Protein AF-A0A964VKY8-F1 (afdb_monomer_lite)

Sequence (167 aa):
MKKIEIFMVIGLLLLGVHCLGQDVAGIGVILNKEKDGIVVKQVLAGAPAAISNKIKANDRIIAIGQGDKASVSIEGKNLSEIVQMIRGPKGTVVRVTILPDGKENAQPEVISLVRGEIKEIAAAPPTEENRVGATAPEIAGEDLDGKKFKLSDYRGKVVLIDFWGDW

Secondary structure (DSSP, 8-state):
-----------------------EEB--EEEEEETTEEEEEEEPTTSHHHHHT---TTPEEEEEEETTSPPEE-TT--HHHHHHHH-EETT-EEEEEEE-TT-TT-PPEEEEEE-B-------S---GGGSTTS-----EEE-TTS-EEEGGGGTTS----------

Structure (mmCIF, N/CA/C/O backbone):
data_AF-A0A964VKY8-F1
#
_entry.id   AF-A0A964VKY8-F1
#
loop_
_atom_site.group_PDB
_atom_site.id
_atom_site.type_symbol
_atom_site.label_atom_id
_atom_site.label_alt_id
_atom_site.label_comp_id
_atom_site.label_asym_id
_atom_site.label_entity_id
_atom_site.label_seq_id
_atom_site.pdbx_PDB_ins_code
_atom_site.Cartn_x
_atom_site.Cartn_y
_atom_site.Cartn_z
_atom_site.occupancy
_atom_site.B_iso_or_equiv
_atom_site.auth_seq_id
_atom_site.auth_comp_id
_atom_site.auth_asym_id
_atom_site.auth_atom_id
_atom_site.pdbx_PDB_model_num
ATOM 1 N N . MET A 1 1 ? 12.613 3.008 -72.541 1.00 47.69 1 MET A N 1
ATOM 2 C CA . MET A 1 1 ? 12.659 2.000 -71.459 1.00 47.69 1 MET A CA 1
ATOM 3 C C . MET A 1 1 ? 13.116 2.663 -70.165 1.00 47.69 1 MET A C 1
ATOM 5 O O . MET A 1 1 ? 14.311 2.861 -70.000 1.00 47.69 1 MET A O 1
ATOM 9 N N . LYS A 1 2 ? 12.193 3.047 -69.277 1.00 40.31 2 LYS A N 1
ATOM 10 C CA . LYS A 1 2 ? 12.474 3.303 -67.853 1.00 40.31 2 LYS A CA 1
ATOM 11 C C . LYS A 1 2 ? 11.264 2.801 -67.058 1.00 40.31 2 LYS A C 1
ATOM 13 O O . LYS A 1 2 ? 10.135 3.153 -67.382 1.00 40.31 2 LYS A O 1
ATOM 18 N N . LYS A 1 3 ? 11.541 1.861 -66.153 1.00 42.97 3 LYS A N 1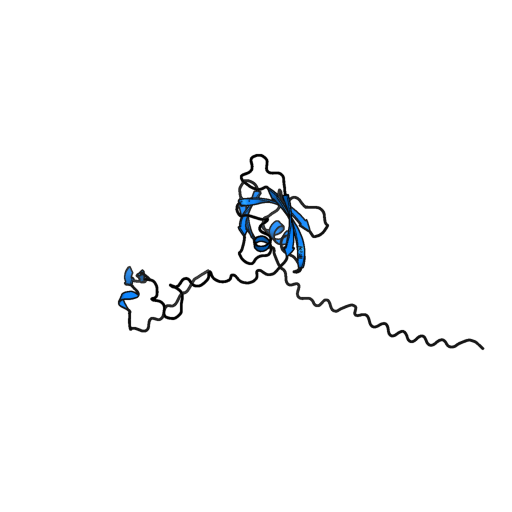
ATOM 19 C CA . LYS A 1 3 ? 10.613 1.017 -65.389 1.00 42.97 3 LYS A CA 1
ATOM 20 C C . LYS A 1 3 ? 9.600 1.834 -64.578 1.00 42.97 3 LYS A C 1
ATOM 22 O O . LYS A 1 3 ? 9.981 2.764 -63.879 1.00 42.97 3 LYS A O 1
ATOM 27 N N . ILE A 1 4 ? 8.343 1.402 -64.638 1.00 43.78 4 ILE A N 1
ATOM 28 C CA . ILE A 1 4 ? 7.282 1.693 -63.671 1.00 43.78 4 ILE A CA 1
ATOM 29 C C . ILE A 1 4 ? 7.418 0.628 -62.581 1.00 43.78 4 ILE A C 1
ATOM 31 O O . ILE A 1 4 ? 7.241 -0.552 -62.878 1.00 43.78 4 ILE A O 1
ATOM 35 N N . GLU A 1 5 ? 7.757 1.011 -61.351 1.00 38.94 5 GLU A N 1
ATOM 36 C CA . GLU A 1 5 ? 7.669 0.105 -60.201 1.00 38.94 5 GLU A CA 1
ATOM 37 C C . GLU A 1 5 ? 6.536 0.570 -59.284 1.00 38.94 5 GLU A C 1
ATOM 39 O O . GLU A 1 5 ? 6.634 1.552 -58.553 1.00 38.94 5 GLU A O 1
ATOM 44 N N . ILE A 1 6 ? 5.422 -0.150 -59.401 1.00 42.81 6 ILE A N 1
ATOM 45 C CA . ILE A 1 6 ? 4.291 -0.138 -58.481 1.00 42.81 6 ILE A CA 1
ATOM 46 C C . ILE A 1 6 ? 4.716 -0.981 -57.276 1.00 42.81 6 ILE A C 1
ATOM 48 O O . ILE A 1 6 ? 4.759 -2.205 -57.371 1.00 42.81 6 ILE A O 1
ATOM 52 N N . PHE A 1 7 ? 5.034 -0.343 -56.150 1.00 38.00 7 PHE A N 1
ATOM 53 C CA . PHE A 1 7 ? 5.181 -1.029 -54.865 1.00 38.00 7 PHE A CA 1
ATOM 54 C C . PHE A 1 7 ? 3.950 -0.764 -54.003 1.00 38.00 7 PHE A C 1
ATOM 56 O O . PHE A 1 7 ? 3.860 0.189 -53.234 1.00 38.00 7 PHE A O 1
ATOM 63 N N . MET A 1 8 ? 2.982 -1.658 -54.174 1.00 38.59 8 MET A N 1
ATOM 64 C CA . MET A 1 8 ? 1.928 -1.938 -53.215 1.00 38.59 8 MET A CA 1
ATOM 65 C C . MET A 1 8 ? 2.566 -2.641 -52.010 1.00 38.59 8 MET A C 1
ATOM 67 O O . MET A 1 8 ? 2.827 -3.839 -52.056 1.00 38.59 8 MET A O 1
ATOM 71 N N . VAL A 1 9 ? 2.823 -1.895 -50.933 1.00 42.00 9 VAL A N 1
ATOM 72 C CA . VAL A 1 9 ? 3.056 -2.467 -49.601 1.00 42.00 9 VAL A CA 1
ATOM 73 C C . VAL A 1 9 ? 1.928 -1.992 -48.703 1.00 42.00 9 VAL A C 1
ATOM 75 O O . VAL A 1 9 ? 1.930 -0.891 -48.158 1.00 42.00 9 VAL A O 1
ATOM 78 N N . ILE A 1 10 ? 0.932 -2.864 -48.600 1.00 43.72 10 ILE A N 1
ATOM 79 C CA . ILE A 1 10 ? -0.066 -2.886 -47.540 1.00 43.72 10 ILE A CA 1
ATOM 80 C C . ILE A 1 10 ? 0.705 -3.097 -46.232 1.00 43.72 10 ILE A C 1
ATOM 82 O O . ILE A 1 10 ? 1.071 -4.212 -45.878 1.00 43.72 10 ILE A O 1
ATOM 86 N N . GLY A 1 11 ? 1.011 -1.992 -45.556 1.00 40.16 11 GLY A N 1
ATOM 87 C CA . GLY A 1 11 ? 1.581 -1.951 -44.215 1.00 40.16 11 GLY A CA 1
ATOM 88 C C . GLY A 1 11 ? 0.527 -1.470 -43.230 1.00 40.16 11 GLY A C 1
ATOM 89 O O . GLY A 1 11 ? 0.592 -0.347 -42.742 1.00 40.16 11 GLY A O 1
ATOM 90 N N . LEU A 1 12 ? -0.472 -2.313 -42.974 1.00 46.78 12 LEU A N 1
ATOM 91 C CA . LEU A 1 12 ? -1.341 -2.187 -41.813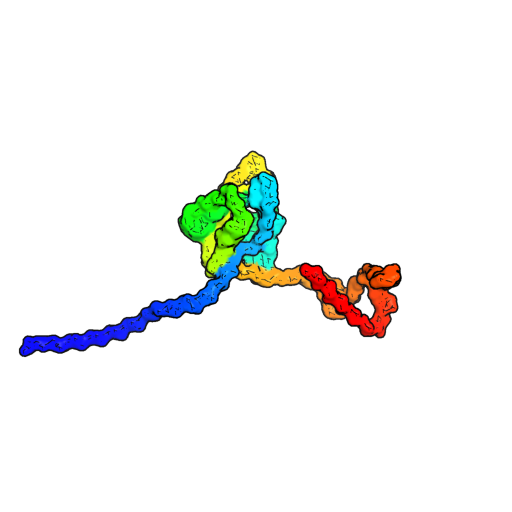 1.00 46.78 12 LEU A CA 1
ATOM 92 C C . LEU A 1 12 ? -0.477 -2.400 -40.562 1.00 46.78 12 LEU A C 1
ATOM 94 O O . LEU A 1 12 ? -0.131 -3.534 -40.245 1.00 46.78 12 LEU A O 1
ATOM 98 N N . LEU A 1 13 ? -0.156 -1.336 -39.828 1.00 40.53 13 LEU A N 1
ATOM 99 C CA . LEU A 1 13 ? 0.091 -1.471 -38.397 1.00 40.53 13 LEU A CA 1
ATOM 100 C C . LEU A 1 13 ? -0.419 -0.233 -37.660 1.00 40.53 13 LEU A C 1
ATOM 102 O O . LEU A 1 13 ? 0.139 0.857 -37.736 1.00 40.53 13 LEU A O 1
ATOM 106 N N . LEU A 1 14 ? -1.530 -0.452 -36.966 1.00 43.03 14 LEU A N 1
ATOM 107 C CA . LEU A 1 14 ? -2.114 0.397 -35.941 1.00 43.03 14 LEU A CA 1
ATOM 108 C C . LEU A 1 14 ? -1.050 1.044 -35.029 1.00 43.03 14 LEU A C 1
ATOM 110 O O . LEU A 1 14 ? -0.572 0.418 -34.089 1.00 43.03 14 LEU A O 1
ATOM 114 N N . LEU A 1 15 ? -0.779 2.336 -35.214 1.00 44.91 15 LEU A N 1
ATOM 115 C CA . LEU A 1 15 ? -0.643 3.244 -34.071 1.00 44.91 15 LEU A CA 1
ATOM 116 C C . LEU A 1 15 ? -2.070 3.715 -33.766 1.00 44.91 15 LEU A C 1
ATOM 118 O O . LEU A 1 15 ? -2.489 4.809 -34.111 1.00 44.91 15 LEU A O 1
ATOM 122 N N . GLY A 1 16 ? -2.950 2.818 -33.337 1.00 43.44 16 GLY A N 1
ATOM 123 C CA . GLY A 1 16 ? -2.826 2.287 -31.992 1.00 43.44 16 GLY A CA 1
ATOM 124 C C . GLY A 1 16 ? -3.465 3.320 -31.085 1.00 43.44 16 GLY A C 1
ATOM 125 O O . GLY A 1 16 ? -2.776 3.999 -30.329 1.00 43.44 16 GLY A O 1
ATOM 126 N N . VAL A 1 17 ? -4.786 3.447 -31.242 1.00 44.62 17 VAL A N 1
ATOM 127 C CA . VAL A 1 17 ? -5.703 4.003 -30.254 1.00 44.62 17 VAL A CA 1
ATOM 128 C C . VAL A 1 17 ? -5.213 3.559 -28.881 1.00 44.62 17 VAL A C 1
ATOM 130 O O . VAL A 1 17 ? -5.425 2.422 -28.483 1.00 44.62 17 VAL A O 1
ATOM 133 N N . HIS A 1 18 ? -4.540 4.444 -28.161 1.00 38.12 18 HIS A N 1
ATOM 134 C CA . HIS A 1 18 ? -4.418 4.314 -26.717 1.00 38.12 18 HIS A CA 1
ATOM 135 C C . HIS A 1 18 ? -5.393 5.302 -26.095 1.00 38.12 18 HIS A C 1
ATOM 137 O O . HIS A 1 18 ? -5.059 6.138 -25.268 1.00 38.12 18 HIS A O 1
ATOM 143 N N . CYS A 1 19 ? -6.649 5.162 -26.516 1.00 34.53 19 CYS A N 1
ATOM 144 C CA . CYS A 1 19 ? -7.776 5.401 -25.639 1.00 34.53 19 CYS A CA 1
ATOM 145 C C . CYS A 1 19 ? -7.816 4.208 -24.673 1.00 34.53 19 CYS A C 1
ATOM 147 O O . CYS A 1 19 ? -8.611 3.291 -24.838 1.00 34.53 19 CYS A O 1
ATOM 149 N N . LEU A 1 20 ? -6.882 4.160 -23.724 1.00 39.38 20 LEU A N 1
ATOM 150 C CA . LEU A 1 20 ? -6.980 3.249 -22.594 1.00 39.38 20 LEU A CA 1
ATOM 151 C C . LEU A 1 20 ? -7.348 4.123 -21.409 1.00 39.38 20 LEU A C 1
ATOM 153 O O . LEU A 1 20 ? -6.530 4.924 -20.958 1.00 39.38 20 LEU A O 1
ATOM 157 N N . GLY A 1 21 ? -8.586 3.986 -20.929 1.00 47.88 21 GLY A N 1
ATOM 158 C CA . GLY A 1 21 ? -8.889 4.348 -19.553 1.00 47.88 21 GLY A CA 1
ATOM 159 C C . GLY A 1 21 ? -7.816 3.686 -18.706 1.00 47.88 21 GLY A C 1
ATOM 160 O O . GLY A 1 21 ? -7.692 2.463 -18.705 1.00 47.88 21 GLY A O 1
ATOM 161 N N . GLN A 1 22 ? -6.919 4.484 -18.132 1.00 53.09 22 GLN A N 1
ATOM 162 C CA . GLN A 1 22 ? -5.871 3.918 -17.310 1.00 53.09 22 GLN A CA 1
ATOM 163 C C . GLN A 1 22 ? -6.570 3.440 -16.051 1.00 53.09 22 GLN A C 1
ATOM 165 O O . GLN A 1 22 ? -6.867 4.246 -15.174 1.00 53.09 22 GLN A O 1
ATOM 170 N N . ASP A 1 23 ? -6.866 2.144 -15.988 1.00 69.88 23 ASP A N 1
ATOM 171 C CA . ASP A 1 23 ? -7.253 1.484 -14.751 1.00 69.88 23 ASP A CA 1
ATOM 172 C C . ASP A 1 23 ? -6.086 1.685 -13.778 1.00 69.88 23 ASP A C 1
ATOM 174 O O . ASP A 1 23 ? -5.057 0.998 -13.828 1.00 69.88 23 ASP A O 1
ATOM 178 N N . VAL A 1 24 ? -6.182 2.739 -12.964 1.00 79.62 24 VAL A N 1
ATOM 179 C CA . VAL A 1 24 ? -5.182 3.061 -11.953 1.00 79.62 24 VAL A CA 1
ATOM 180 C C . VAL A 1 24 ? -5.361 2.047 -10.841 1.00 79.62 24 VAL A C 1
ATOM 182 O O . VAL A 1 24 ? -6.344 2.058 -10.105 1.00 79.62 24 VAL A O 1
ATOM 185 N N . ALA A 1 25 ? -4.378 1.172 -10.716 1.00 85.56 25 ALA A N 1
ATOM 186 C CA . ALA A 1 25 ? -4.340 0.126 -9.722 1.00 85.56 25 ALA A CA 1
ATOM 187 C C . ALA A 1 25 ? -3.276 0.419 -8.661 1.00 85.56 25 ALA A C 1
ATOM 189 O O . ALA A 1 25 ? -2.324 1.181 -8.856 1.00 85.56 25 ALA A O 1
ATOM 190 N N . GLY A 1 26 ? -3.447 -0.214 -7.506 1.00 86.25 26 GLY A N 1
ATOM 191 C CA . GLY A 1 26 ? -2.500 -0.157 -6.404 1.00 86.25 26 GLY A CA 1
ATOM 192 C C . GLY A 1 26 ? -1.943 -1.533 -6.062 1.00 86.25 26 GLY A C 1
ATOM 193 O O . GLY A 1 26 ? -2.074 -2.500 -6.808 1.00 86.25 26 GLY A O 1
ATOM 194 N N . ILE A 1 27 ? -1.317 -1.595 -4.890 1.00 88.12 27 ILE A N 1
ATOM 195 C CA . ILE A 1 27 ? -0.802 -2.830 -4.288 1.00 88.12 27 ILE A CA 1
ATOM 196 C C . ILE A 1 27 ? -1.793 -3.402 -3.245 1.00 88.12 27 ILE A C 1
ATOM 198 O O . ILE A 1 27 ? -1.696 -4.570 -2.879 1.00 88.12 27 ILE A O 1
ATOM 202 N N . GLY A 1 28 ? -2.758 -2.586 -2.793 1.00 87.62 28 GLY A N 1
ATOM 203 C CA . GLY A 1 28 ? -3.768 -2.931 -1.782 1.00 87.62 28 GLY A CA 1
ATOM 204 C C . GLY A 1 28 ? -3.201 -3.051 -0.367 1.00 87.62 28 GLY A C 1
ATOM 205 O O . GLY A 1 28 ? -3.365 -4.064 0.308 1.00 87.62 28 GLY A O 1
ATOM 206 N N . VAL A 1 29 ? -2.533 -1.990 0.082 1.00 90.50 29 VAL A N 1
ATOM 207 C CA . VAL A 1 29 ? -2.027 -1.837 1.450 1.00 90.50 29 VAL A CA 1
ATOM 208 C C . VAL A 1 29 ? -2.594 -0.565 2.063 1.00 90.50 29 VAL A C 1
ATOM 210 O O . VAL A 1 29 ? -2.788 0.435 1.369 1.00 90.50 29 VAL A O 1
ATOM 213 N N . ILE A 1 30 ? -2.844 -0.604 3.364 1.00 90.06 30 ILE A N 1
ATOM 214 C CA . ILE A 1 30 ? -3.199 0.560 4.165 1.00 90.06 30 ILE A CA 1
ATOM 215 C C . ILE A 1 30 ? -1.921 1.042 4.831 1.00 90.06 30 ILE A C 1
ATOM 217 O O . ILE A 1 30 ? -1.301 0.323 5.616 1.00 90.06 30 ILE A O 1
ATOM 221 N N . LEU A 1 31 ? -1.536 2.268 4.500 1.00 91.50 31 LEU A N 1
ATOM 222 C CA . LEU A 1 31 ? -0.364 2.921 5.058 1.00 91.50 31 LEU A CA 1
ATOM 223 C C . LEU A 1 31 ? -0.783 3.886 6.152 1.00 91.50 31 LEU A C 1
ATOM 225 O O . LEU A 1 31 ? -1.800 4.569 6.029 1.00 91.50 31 LEU A O 1
ATOM 229 N N . ASN A 1 32 ? 0.033 3.963 7.192 1.00 92.50 32 ASN A N 1
ATOM 230 C CA . ASN A 1 32 ? -0.097 4.942 8.250 1.00 92.50 32 ASN A CA 1
ATOM 231 C C . ASN A 1 32 ? 1.202 5.738 8.369 1.00 92.50 32 ASN A C 1
ATOM 233 O O . ASN A 1 32 ? 2.294 5.202 8.171 1.00 92.50 32 ASN A O 1
ATOM 237 N N . LYS A 1 33 ? 1.083 7.028 8.677 1.00 89.50 33 LYS A N 1
ATOM 238 C CA . LYS A 1 33 ? 2.243 7.869 8.968 1.00 89.50 33 LYS A CA 1
ATOM 239 C C . LYS A 1 33 ? 2.465 7.871 10.473 1.00 89.50 33 LYS A C 1
ATOM 241 O O . LYS A 1 33 ? 1.603 8.329 11.217 1.00 89.50 33 LYS A O 1
ATOM 246 N N . GLU A 1 34 ? 3.625 7.398 10.898 1.00 88.06 34 GLU A N 1
ATOM 247 C CA . GLU A 1 34 ? 4.040 7.391 12.298 1.00 88.06 34 GLU A CA 1
ATOM 248 C C . GLU A 1 34 ? 5.294 8.241 12.512 1.00 88.06 34 GLU A C 1
ATOM 250 O O . GLU A 1 34 ? 5.851 8.810 11.571 1.00 88.06 34 GLU A O 1
ATOM 255 N N . LYS A 1 35 ? 5.724 8.368 13.775 1.00 82.44 35 LYS A N 1
ATOM 256 C CA . LYS A 1 35 ? 6.881 9.195 14.164 1.00 82.44 35 LYS A CA 1
ATOM 257 C C . LYS A 1 35 ? 8.172 8.775 13.460 1.00 82.44 35 LYS A C 1
ATOM 259 O O . LYS A 1 35 ? 9.042 9.607 13.247 1.00 82.44 35 LYS A O 1
ATOM 264 N N . ASP A 1 36 ? 8.261 7.500 13.107 1.00 77.12 36 ASP A N 1
ATOM 265 C CA . ASP A 1 36 ? 9.477 6.845 12.636 1.00 77.12 36 ASP A CA 1
ATOM 266 C C . ASP A 1 36 ? 9.398 6.464 11.135 1.00 77.12 36 ASP A C 1
ATOM 268 O O . ASP A 1 36 ? 10.224 5.725 10.608 1.00 77.12 36 ASP A O 1
ATOM 272 N N . GLY A 1 37 ? 8.385 6.975 10.416 1.00 85.69 37 GLY A N 1
ATOM 273 C CA . GLY A 1 37 ? 8.234 6.810 8.966 1.00 85.69 37 GLY A CA 1
ATOM 274 C C . GLY A 1 37 ? 6.837 6.366 8.527 1.00 85.69 37 GLY A C 1
ATOM 275 O O . GLY A 1 37 ? 5.840 6.585 9.216 1.00 85.69 37 GLY A O 1
ATOM 276 N N . ILE A 1 38 ? 6.758 5.759 7.340 1.00 90.50 38 ILE A N 1
ATOM 277 C CA . ILE A 1 38 ? 5.515 5.186 6.810 1.00 90.50 38 ILE A CA 1
ATOM 278 C C . ILE A 1 38 ? 5.482 3.696 7.116 1.00 90.50 38 ILE A C 1
ATOM 280 O O . ILE A 1 38 ? 6.329 2.942 6.637 1.00 90.50 38 ILE A O 1
ATOM 284 N N . VAL A 1 39 ? 4.479 3.278 7.878 1.00 91.25 39 VAL A N 1
ATOM 285 C CA . VAL A 1 39 ? 4.281 1.883 8.278 1.00 91.25 39 VAL A CA 1
ATOM 286 C C . VAL A 1 39 ? 3.060 1.295 7.586 1.00 91.25 39 VAL A C 1
ATOM 288 O O . VAL A 1 39 ? 2.073 1.985 7.309 1.00 91.25 39 VAL A O 1
ATOM 291 N N . VAL A 1 40 ? 3.116 0.003 7.289 1.00 91.12 40 VAL A N 1
ATOM 292 C CA . VAL A 1 40 ? 1.981 -0.746 6.758 1.00 91.12 40 VAL A CA 1
ATOM 293 C C . VAL A 1 40 ? 1.074 -1.116 7.924 1.00 91.12 40 VAL A C 1
ATOM 295 O O . VAL A 1 40 ? 1.383 -2.014 8.697 1.00 91.12 40 VAL A O 1
ATOM 298 N N . LYS A 1 41 ? -0.077 -0.457 8.051 1.00 89.94 41 LYS A N 1
ATOM 299 C CA . LYS A 1 41 ? -1.058 -0.792 9.093 1.00 89.94 41 LYS A CA 1
ATOM 300 C C . LYS A 1 41 ? -1.706 -2.145 8.821 1.00 89.94 41 LYS A C 1
ATOM 302 O O . LYS A 1 41 ? -1.902 -2.942 9.730 1.00 89.94 41 LYS A O 1
ATOM 307 N N . GLN A 1 42 ? -2.065 -2.389 7.563 1.00 86.88 42 GLN A N 1
ATOM 308 C CA . GLN A 1 42 ? -2.767 -3.601 7.159 1.00 86.88 42 GLN A CA 1
ATOM 309 C C . GLN A 1 42 ? -2.574 -3.868 5.667 1.00 86.88 42 GLN A C 1
ATOM 311 O O . GLN A 1 42 ? -2.539 -2.944 4.854 1.00 86.88 42 GLN A O 1
ATOM 316 N N . VAL A 1 43 ? -2.509 -5.144 5.299 1.00 88.12 43 VAL A N 1
ATOM 317 C CA . VAL A 1 43 ? -2.559 -5.590 3.905 1.00 88.12 43 VAL A CA 1
ATOM 318 C C . VAL A 1 43 ? -3.976 -6.078 3.612 1.00 88.12 43 VAL A C 1
ATOM 320 O O . VAL A 1 43 ? -4.539 -6.846 4.391 1.00 88.12 43 VAL A O 1
ATOM 323 N N . LEU A 1 44 ? -4.581 -5.608 2.520 1.00 85.69 44 LEU A N 1
ATOM 324 C CA . LEU A 1 44 ? -5.937 -6.014 2.154 1.00 85.69 44 LEU A CA 1
ATOM 325 C C . LEU A 1 44 ? -5.931 -7.447 1.612 1.00 85.69 44 LEU A C 1
ATOM 327 O O . LEU A 1 44 ? -5.134 -7.788 0.737 1.00 85.69 44 LEU A O 1
ATOM 331 N N . ALA A 1 45 ? -6.840 -8.283 2.113 1.00 80.62 45 ALA A N 1
ATOM 332 C CA . ALA A 1 45 ? -7.045 -9.624 1.577 1.00 80.62 45 ALA A CA 1
ATOM 333 C C . ALA A 1 45 ? -7.475 -9.545 0.100 1.00 80.62 45 ALA A C 1
ATOM 335 O O . ALA A 1 45 ? -8.217 -8.645 -0.284 1.00 80.62 45 ALA A O 1
ATOM 336 N N . GLY A 1 46 ? -6.968 -10.455 -0.736 1.00 79.88 46 GLY A N 1
ATOM 337 C CA . GLY A 1 46 ? -7.218 -10.438 -2.186 1.00 79.88 46 GLY A CA 1
ATOM 338 C C . GLY A 1 46 ? -6.384 -9.418 -2.976 1.00 79.88 46 GLY A C 1
ATOM 339 O O . GLY A 1 46 ? -6.427 -9.408 -4.207 1.00 79.88 46 GLY A O 1
ATOM 340 N N . ALA A 1 47 ? -5.579 -8.591 -2.303 1.00 86.00 47 ALA A N 1
ATOM 341 C CA . ALA A 1 47 ? -4.675 -7.663 -2.965 1.00 86.00 47 ALA A CA 1
ATOM 342 C C . ALA A 1 47 ? -3.372 -8.331 -3.449 1.00 86.00 47 ALA A C 1
ATOM 344 O O . ALA A 1 47 ? -2.919 -9.312 -2.849 1.00 86.00 47 ALA A O 1
ATOM 345 N N . PRO A 1 48 ? -2.689 -7.759 -4.461 1.00 85.44 48 PRO A N 1
ATOM 346 C CA . PRO A 1 48 ? -1.391 -8.256 -4.922 1.00 85.44 48 PRO A CA 1
ATOM 347 C C . PRO A 1 48 ? -0.331 -8.378 -3.816 1.00 85.44 48 PRO A C 1
ATOM 349 O O . PRO A 1 48 ? 0.442 -9.337 -3.820 1.00 85.44 48 PRO A O 1
ATOM 352 N N . ALA A 1 49 ? -0.310 -7.463 -2.834 1.00 87.75 49 ALA A N 1
ATOM 353 C CA . ALA A 1 49 ? 0.586 -7.597 -1.681 1.00 87.75 49 ALA A CA 1
ATOM 354 C C . ALA A 1 49 ? 0.259 -8.818 -0.813 1.00 87.75 49 ALA A C 1
ATOM 356 O O . ALA A 1 49 ? 1.184 -9.533 -0.427 1.00 87.75 49 ALA A O 1
ATOM 357 N N . ALA A 1 50 ? -1.022 -9.089 -0.547 1.00 85.94 50 ALA A N 1
ATOM 358 C CA . ALA A 1 50 ? -1.432 -10.244 0.252 1.00 85.94 50 ALA A CA 1
ATOM 359 C C . ALA A 1 50 ? -1.086 -11.559 -0.450 1.00 85.94 50 ALA A C 1
ATOM 361 O O . ALA A 1 50 ? -0.535 -12.459 0.172 1.00 85.94 50 ALA A O 1
ATOM 362 N N . ILE A 1 51 ? -1.333 -11.648 -1.762 1.00 84.00 51 ILE A N 1
ATOM 363 C CA . ILE A 1 51 ? -1.015 -12.843 -2.560 1.00 84.00 51 ILE A CA 1
ATOM 364 C C . ILE A 1 51 ? 0.488 -13.136 -2.527 1.00 84.00 51 ILE A C 1
ATOM 366 O O . ILE A 1 51 ? 0.896 -14.294 -2.467 1.00 84.00 51 ILE A O 1
ATOM 370 N N . SER A 1 52 ? 1.322 -12.092 -2.527 1.00 80.44 52 SER A N 1
ATOM 371 C CA . SER A 1 52 ? 2.772 -12.266 -2.449 1.00 80.44 52 SER A CA 1
ATOM 372 C C . SER A 1 52 ? 3.241 -12.837 -1.103 1.00 80.44 52 SER A C 1
ATOM 374 O O . SER A 1 52 ? 4.297 -13.460 -1.061 1.00 80.44 52 SER A O 1
ATOM 376 N N . ASN A 1 53 ? 2.488 -12.622 -0.012 1.00 84.06 53 ASN A N 1
ATOM 377 C CA . ASN A 1 53 ? 2.874 -12.910 1.380 1.00 84.06 53 ASN A CA 1
ATOM 378 C C . ASN A 1 53 ? 4.228 -12.314 1.824 1.00 84.06 53 ASN A C 1
ATOM 380 O O . ASN A 1 53 ? 4.761 -12.699 2.866 1.00 84.06 53 ASN A O 1
ATOM 384 N N . LYS A 1 54 ? 4.791 -11.373 1.054 1.00 85.44 54 LYS A N 1
ATOM 385 C CA . LYS A 1 54 ? 6.095 -10.759 1.339 1.00 85.44 54 LYS A CA 1
ATOM 386 C C . LYS A 1 54 ? 5.994 -9.518 2.219 1.00 85.44 54 LYS A C 1
ATOM 388 O O . LYS A 1 54 ? 6.918 -9.245 2.969 1.00 85.44 54 LYS A O 1
ATOM 393 N N . ILE A 1 55 ? 4.885 -8.783 2.124 1.00 88.06 55 ILE A N 1
ATOM 394 C CA . ILE A 1 55 ? 4.612 -7.611 2.963 1.00 88.06 55 ILE A CA 1
ATOM 395 C C . ILE A 1 55 ? 3.677 -8.027 4.092 1.00 88.06 55 ILE A C 1
ATOM 397 O O . ILE A 1 55 ? 2.643 -8.654 3.846 1.00 88.06 55 ILE A O 1
ATOM 401 N N . LYS A 1 56 ? 4.021 -7.641 5.315 1.00 88.00 56 LYS A N 1
ATOM 402 C CA . LYS A 1 56 ? 3.232 -7.861 6.522 1.00 88.00 56 LYS A CA 1
ATOM 403 C C . LYS A 1 56 ? 2.800 -6.537 7.144 1.00 88.00 56 LYS A C 1
ATOM 405 O O . LYS A 1 56 ? 3.300 -5.461 6.819 1.00 88.00 56 LYS A O 1
ATOM 410 N N . ALA A 1 57 ? 1.813 -6.624 8.030 1.00 89.19 57 ALA A N 1
ATOM 411 C CA . ALA A 1 57 ? 1.474 -5.502 8.892 1.00 89.19 57 ALA A CA 1
ATOM 412 C C . ALA A 1 57 ? 2.666 -5.176 9.808 1.00 89.19 57 ALA A C 1
ATOM 414 O O . ALA A 1 57 ? 3.380 -6.082 10.235 1.00 89.19 57 ALA A O 1
ATOM 415 N N . ASN A 1 58 ? 2.830 -3.891 10.111 1.00 89.12 58 ASN A N 1
ATOM 416 C CA . ASN A 1 58 ? 3.938 -3.268 10.840 1.00 89.12 58 ASN A CA 1
ATOM 417 C C . ASN A 1 58 ? 5.264 -3.153 10.076 1.00 89.12 58 ASN A C 1
ATOM 419 O O . ASN A 1 58 ? 6.194 -2.538 10.587 1.00 89.12 58 ASN A O 1
ATOM 423 N N . ASP A 1 59 ? 5.355 -3.632 8.832 1.00 89.88 59 ASP A N 1
ATOM 424 C CA . ASP A 1 59 ? 6.538 -3.366 8.012 1.00 89.88 59 ASP A CA 1
ATOM 425 C C . ASP A 1 59 ? 6.663 -1.869 7.714 1.00 89.88 59 ASP A C 1
ATOM 427 O O . ASP A 1 59 ? 5.680 -1.188 7.391 1.00 89.88 59 ASP A O 1
ATOM 431 N N . ARG A 1 60 ? 7.890 -1.348 7.768 1.00 89.88 60 ARG A N 1
ATOM 432 C CA . ARG A 1 60 ? 8.174 0.043 7.416 1.00 89.88 60 ARG A CA 1
ATOM 433 C C . ARG A 1 60 ? 8.640 0.149 5.979 1.00 89.88 60 ARG A C 1
ATOM 435 O O . ARG A 1 60 ? 9.515 -0.589 5.550 1.00 89.88 60 ARG A O 1
ATOM 442 N N . ILE A 1 61 ? 8.108 1.107 5.233 1.00 91.31 61 ILE A N 1
ATOM 443 C CA . ILE A 1 61 ? 8.567 1.384 3.871 1.00 91.31 61 ILE A CA 1
ATOM 444 C C . ILE A 1 61 ? 9.659 2.452 3.934 1.00 91.31 61 ILE A C 1
ATOM 446 O O . ILE A 1 61 ? 9.474 3.471 4.594 1.00 91.31 61 ILE A O 1
ATOM 450 N N . ILE A 1 62 ? 10.776 2.239 3.235 1.00 91.88 62 ILE A N 1
ATOM 451 C CA . ILE A 1 62 ? 11.887 3.210 3.169 1.00 91.88 62 ILE A CA 1
ATOM 452 C C . ILE A 1 62 ? 12.111 3.763 1.758 1.00 91.88 62 ILE A C 1
ATOM 454 O O . ILE A 1 62 ? 12.533 4.906 1.589 1.00 91.88 62 ILE A O 1
ATOM 458 N N . ALA A 1 63 ? 11.804 2.978 0.722 1.00 91.94 63 ALA A N 1
ATOM 459 C CA . ALA A 1 63 ? 11.998 3.397 -0.661 1.00 91.94 63 ALA A CA 1
ATOM 460 C C . ALA A 1 63 ? 11.002 2.730 -1.614 1.00 91.94 63 ALA A C 1
ATOM 462 O O . ALA A 1 63 ? 10.517 1.625 -1.364 1.00 91.94 63 ALA A O 1
ATOM 463 N N . ILE A 1 64 ? 10.711 3.406 -2.727 1.00 93.31 64 ILE A N 1
ATOM 464 C CA . ILE A 1 64 ? 9.800 2.928 -3.772 1.00 93.31 64 ILE A CA 1
ATOM 465 C C . ILE A 1 64 ? 10.459 3.098 -5.144 1.00 93.31 64 ILE A C 1
ATOM 467 O O . ILE A 1 64 ? 10.825 4.202 -5.543 1.00 93.31 64 ILE A O 1
ATOM 471 N N . GLY A 1 65 ? 10.581 2.003 -5.887 1.00 92.00 65 GLY A N 1
ATOM 472 C CA . GLY A 1 65 ? 11.050 1.941 -7.269 1.00 92.00 65 GLY A CA 1
ATOM 473 C C . GLY A 1 65 ? 9.913 1.662 -8.255 1.00 92.00 65 GLY A C 1
ATOM 474 O O . GLY A 1 65 ? 8.977 0.917 -7.969 1.00 92.00 65 GLY A O 1
ATOM 475 N N . GLN A 1 66 ? 10.000 2.255 -9.444 1.00 89.38 66 GLN A N 1
ATOM 476 C CA . GLN A 1 66 ? 9.010 2.117 -10.520 1.00 89.38 66 GLN A CA 1
ATOM 477 C C . GLN A 1 66 ? 9.558 1.226 -11.631 1.00 89.38 66 GLN A C 1
ATOM 479 O O . GLN A 1 66 ? 10.462 1.659 -12.346 1.00 89.38 66 GLN A O 1
ATOM 484 N N . GLY A 1 67 ? 9.025 0.013 -11.799 1.00 84.50 67 GLY A N 1
ATOM 485 C CA . GLY A 1 67 ? 9.581 -0.964 -12.740 1.00 84.50 67 GLY A CA 1
ATOM 486 C C . GLY A 1 67 ? 11.084 -1.126 -12.510 1.00 84.50 67 GLY A C 1
ATOM 487 O O . GLY A 1 67 ? 11.511 -1.346 -11.375 1.00 84.50 67 GLY A O 1
ATOM 488 N N . ASP A 1 68 ? 11.876 -0.896 -13.555 1.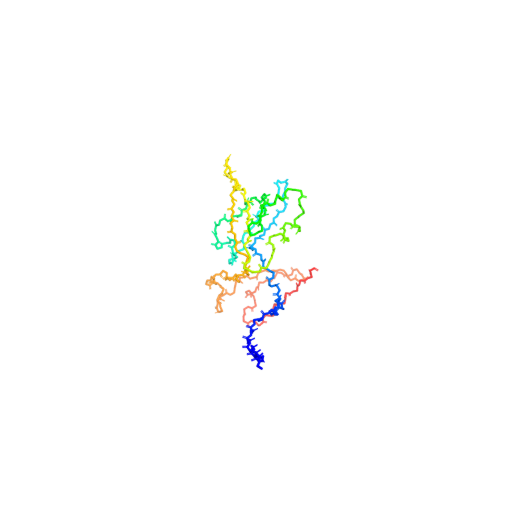00 81.31 68 ASP A N 1
ATOM 489 C CA . ASP A 1 68 ? 13.339 -1.012 -13.520 1.00 81.31 68 ASP A CA 1
ATOM 490 C C . ASP A 1 68 ? 14.067 0.261 -13.056 1.00 81.31 68 ASP A C 1
ATOM 492 O O . ASP A 1 68 ? 15.287 0.256 -12.886 1.00 81.31 68 ASP A O 1
ATOM 496 N N . LYS A 1 69 ? 13.343 1.352 -12.770 1.00 85.06 69 LYS A N 1
ATOM 497 C CA . LYS A 1 69 ? 13.942 2.605 -12.283 1.00 85.06 69 LYS A CA 1
ATOM 498 C C . LYS A 1 69 ? 14.483 2.461 -10.862 1.00 85.06 69 LYS A C 1
ATOM 500 O O . LYS A 1 69 ? 13.935 1.697 -10.066 1.00 85.06 69 LYS A O 1
ATOM 505 N N . ALA A 1 70 ? 15.517 3.241 -10.545 1.00 84.81 70 ALA A N 1
ATOM 506 C CA . ALA A 1 70 ? 16.118 3.293 -9.215 1.00 84.81 70 ALA A CA 1
ATOM 507 C C . ALA A 1 70 ? 15.068 3.546 -8.117 1.00 84.81 70 ALA A C 1
ATOM 509 O O . ALA A 1 70 ? 14.119 4.312 -8.313 1.00 84.81 70 ALA A O 1
ATOM 510 N N . SER A 1 71 ? 15.246 2.892 -6.968 1.00 88.19 71 SER A N 1
ATOM 511 C CA . SER A 1 71 ? 14.395 3.093 -5.797 1.00 88.19 71 SER A CA 1
ATOM 512 C C . SER A 1 71 ? 14.575 4.510 -5.262 1.00 88.19 71 SER A C 1
ATOM 514 O O . SER A 1 71 ? 15.691 4.947 -4.994 1.00 88.19 71 SER A O 1
ATOM 516 N N . VAL A 1 72 ? 13.470 5.229 -5.109 1.00 91.06 72 VAL A N 1
ATOM 517 C CA . VAL A 1 72 ? 13.446 6.588 -4.570 1.00 91.06 72 VAL A CA 1
ATOM 518 C C . VAL A 1 72 ? 13.159 6.506 -3.076 1.00 91.06 72 VAL A C 1
ATOM 520 O O . VAL A 1 72 ? 12.169 5.884 -2.686 1.00 91.06 72 VAL A O 1
ATOM 523 N N . SER A 1 73 ? 14.001 7.133 -2.251 1.00 90.81 73 SER A N 1
ATOM 524 C CA . SER A 1 73 ? 13.756 7.229 -0.806 1.00 90.81 73 SER A CA 1
ATOM 525 C C . SER A 1 73 ? 12.478 8.024 -0.523 1.00 90.81 73 SER A C 1
ATOM 527 O O . SER A 1 73 ? 12.201 9.033 -1.184 1.00 90.81 73 SER A O 1
ATOM 529 N N . ILE A 1 74 ? 11.689 7.554 0.444 1.00 89.00 74 ILE A N 1
ATOM 530 C CA . ILE A 1 74 ? 10.449 8.220 0.864 1.00 89.00 74 ILE A CA 1
ATOM 531 C C . ILE A 1 74 ? 10.646 9.172 2.047 1.00 89.00 74 ILE A C 1
ATOM 533 O O . ILE A 1 74 ? 9.700 9.858 2.439 1.00 89.00 74 ILE A O 1
ATOM 537 N N . GLU A 1 75 ? 11.850 9.223 2.619 1.00 85.88 75 GLU A N 1
ATOM 538 C CA . GLU A 1 75 ? 12.168 10.131 3.720 1.00 85.88 75 GLU A CA 1
ATOM 539 C C . GLU A 1 75 ? 11.930 11.588 3.298 1.00 85.88 75 GLU A C 1
ATOM 541 O O . GLU A 1 75 ? 12.375 12.039 2.242 1.00 85.88 75 GLU A O 1
ATOM 546 N N . GLY A 1 76 ? 11.156 12.318 4.105 1.00 85.38 76 GLY A N 1
ATOM 547 C CA . GLY A 1 76 ? 10.774 13.705 3.824 1.00 85.38 76 GLY A CA 1
ATOM 548 C C . GLY A 1 76 ? 9.630 13.892 2.817 1.00 85.38 76 GLY A C 1
ATOM 549 O O . GLY A 1 76 ? 9.210 15.028 2.606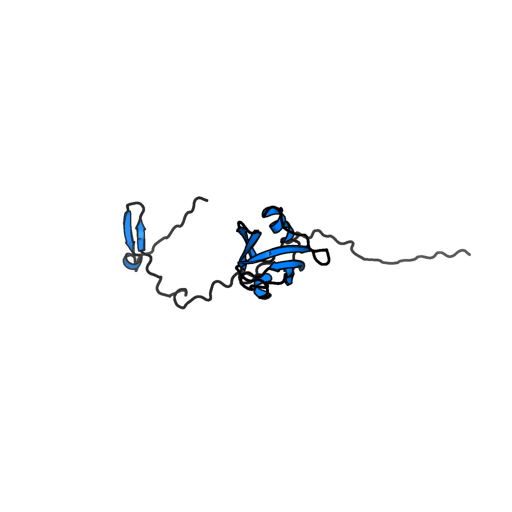 1.00 85.38 76 GLY A O 1
ATOM 550 N N . LYS A 1 77 ? 9.080 12.824 2.221 1.00 88.31 77 LYS A N 1
ATOM 551 C CA . LYS A 1 77 ? 7.916 12.922 1.320 1.00 88.31 77 LYS A CA 1
ATOM 552 C C . LYS A 1 77 ? 6.593 12.933 2.081 1.00 88.31 77 LYS A C 1
ATOM 554 O O . LYS A 1 77 ? 6.464 12.372 3.172 1.00 88.31 77 LYS A O 1
ATOM 559 N N . ASN A 1 78 ? 5.568 13.535 1.481 1.00 90.06 78 ASN A N 1
ATOM 560 C CA . ASN A 1 78 ? 4.213 13.454 2.020 1.00 90.06 78 ASN A CA 1
ATOM 561 C C . ASN A 1 78 ? 3.580 12.083 1.766 1.00 90.06 78 ASN A C 1
ATOM 563 O O . ASN A 1 78 ? 3.834 11.442 0.747 1.00 90.06 78 ASN A O 1
ATOM 567 N N . LEU A 1 79 ? 2.662 11.675 2.650 1.00 88.19 79 LEU A N 1
ATOM 568 C CA . LEU A 1 79 ? 1.887 10.439 2.483 1.00 88.19 79 LEU A CA 1
ATOM 569 C C . LEU A 1 79 ? 1.162 10.406 1.127 1.00 88.19 79 LEU A C 1
ATOM 571 O O . LEU A 1 79 ? 1.143 9.371 0.470 1.00 88.19 79 LEU A O 1
ATOM 575 N N . SER A 1 80 ? 0.621 11.545 0.682 1.00 89.81 80 SER A N 1
ATOM 576 C CA . SER A 1 80 ? -0.055 11.659 -0.618 1.00 89.81 80 SER A CA 1
ATOM 577 C C . SER A 1 80 ? 0.881 11.341 -1.790 1.00 89.81 80 SER A C 1
ATOM 579 O O . SER A 1 80 ? 0.535 10.531 -2.647 1.00 89.81 80 SER A O 1
ATOM 581 N N . GLU A 1 81 ? 2.099 11.891 -1.794 1.00 89.56 81 GLU A N 1
ATOM 582 C CA . GLU A 1 81 ? 3.103 11.620 -2.835 1.00 89.56 81 GLU A CA 1
ATOM 583 C C . GLU A 1 81 ? 3.498 10.140 -2.855 1.00 89.56 81 GLU A C 1
ATOM 585 O O . GLU A 1 81 ? 3.580 9.519 -3.911 1.00 89.56 81 GLU A O 1
ATOM 590 N N . ILE A 1 82 ? 3.683 9.545 -1.678 1.00 90.00 82 ILE A N 1
ATOM 591 C CA . ILE A 1 82 ? 4.043 8.131 -1.518 1.00 90.00 82 ILE A CA 1
ATOM 592 C C . ILE A 1 82 ? 2.933 7.232 -2.071 1.00 90.00 82 ILE A C 1
ATOM 594 O O . ILE A 1 82 ? 3.197 6.302 -2.834 1.00 90.00 82 ILE A O 1
ATOM 598 N N . VAL A 1 83 ? 1.676 7.544 -1.751 1.00 89.75 83 VAL A N 1
ATOM 599 C CA . VAL A 1 83 ? 0.508 6.836 -2.288 1.00 89.75 83 VAL A CA 1
ATOM 600 C C . VAL A 1 83 ? 0.427 6.989 -3.808 1.00 89.75 83 VAL A C 1
ATOM 602 O O . VAL A 1 83 ? 0.141 6.007 -4.492 1.00 89.75 83 VAL A O 1
ATOM 605 N N . GLN A 1 84 ? 0.719 8.172 -4.354 1.00 88.88 84 GLN A N 1
ATOM 606 C CA . GLN A 1 84 ? 0.772 8.389 -5.804 1.00 88.88 84 GLN A CA 1
ATOM 607 C C . GLN A 1 84 ? 1.877 7.569 -6.475 1.00 88.88 84 GLN A C 1
ATOM 609 O O . GLN A 1 84 ? 1.649 7.036 -7.552 1.00 88.88 84 GLN A O 1
ATOM 614 N N . MET A 1 85 ? 3.038 7.403 -5.834 1.00 88.50 85 MET A N 1
ATOM 615 C CA . MET A 1 85 ? 4.096 6.523 -6.338 1.00 88.50 85 MET A CA 1
ATOM 616 C C . MET A 1 85 ? 3.675 5.047 -6.289 1.00 88.50 85 MET A C 1
ATOM 618 O O . MET A 1 85 ? 3.984 4.272 -7.191 1.00 88.50 85 MET A O 1
ATOM 622 N N . ILE A 1 86 ? 2.954 4.615 -5.258 1.00 90.00 86 ILE A N 1
ATOM 623 C CA . ILE A 1 86 ? 2.479 3.226 -5.158 1.00 90.00 86 ILE A CA 1
ATOM 624 C C . ILE A 1 86 ? 1.393 2.937 -6.193 1.00 90.00 86 ILE A C 1
ATOM 626 O O . ILE A 1 86 ? 1.367 1.848 -6.771 1.00 90.00 86 ILE A O 1
ATOM 630 N N . ARG A 1 87 ? 0.517 3.905 -6.456 1.00 88.38 87 ARG A N 1
ATOM 631 C CA . ARG A 1 87 ? -0.514 3.818 -7.492 1.00 88.38 87 ARG A CA 1
ATOM 632 C C . ARG A 1 87 ? 0.103 3.955 -8.885 1.00 88.38 87 ARG A C 1
ATOM 634 O O . ARG A 1 87 ? 1.168 4.532 -9.067 1.00 88.38 87 ARG A O 1
ATOM 641 N N . GLY A 1 88 ? -0.536 3.357 -9.877 1.00 87.62 88 GLY A N 1
ATOM 642 C CA . GLY A 1 88 ? -0.073 3.423 -11.258 1.00 87.62 88 GLY A CA 1
ATOM 643 C C . GLY A 1 88 ? -0.907 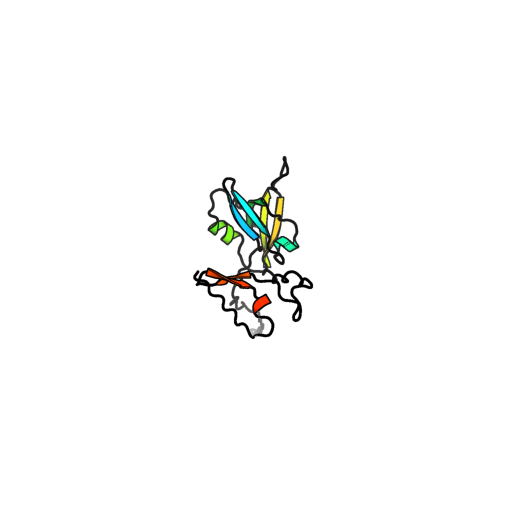2.545 -12.181 1.00 87.62 88 GLY A C 1
ATOM 644 O O . GLY A 1 88 ? -1.870 1.930 -11.729 1.00 87.62 88 GLY A O 1
ATOM 645 N N . PRO A 1 89 ? -0.549 2.457 -13.467 1.00 87.19 89 PRO A N 1
ATOM 646 C CA . PRO A 1 89 ? -1.291 1.640 -14.416 1.00 87.19 89 PRO A CA 1
ATOM 647 C C . PRO A 1 89 ? -1.305 0.169 -13.982 1.00 87.19 89 PRO A C 1
ATOM 649 O O . PRO A 1 89 ? -0.264 -0.384 -13.595 1.00 87.19 89 PRO A O 1
ATOM 652 N N . LYS A 1 90 ? -2.477 -0.466 -14.052 1.00 86.62 90 LYS A N 1
ATOM 653 C CA . LYS A 1 90 ? -2.649 -1.906 -13.826 1.00 86.62 90 LYS A CA 1
ATOM 654 C C . LYS A 1 90 ? -1.668 -2.716 -14.678 1.00 86.62 90 LYS A C 1
ATOM 656 O O . LYS A 1 90 ? -1.393 -2.379 -15.824 1.00 86.62 90 LYS A O 1
ATOM 661 N N . GLY A 1 91 ? -1.098 -3.766 -14.090 1.00 83.75 91 GLY A N 1
ATOM 662 C CA . GLY A 1 91 ? -0.076 -4.605 -14.720 1.00 83.75 91 GLY A CA 1
ATOM 663 C C . GLY A 1 91 ? 1.355 -4.068 -14.613 1.00 83.75 91 GLY A C 1
ATOM 664 O O . GLY A 1 91 ? 2.292 -4.785 -14.950 1.00 83.75 91 GLY A O 1
ATOM 665 N N . THR A 1 92 ? 1.565 -2.850 -14.099 1.00 88.44 92 THR A N 1
ATOM 666 C CA . THR A 1 92 ? 2.922 -2.308 -13.910 1.00 88.44 92 THR A CA 1
ATOM 667 C C . THR A 1 92 ? 3.571 -2.865 -12.645 1.00 88.44 92 THR A C 1
ATOM 669 O O . THR A 1 92 ? 2.924 -2.956 -11.601 1.00 88.44 92 THR A O 1
ATOM 672 N N . VAL A 1 93 ? 4.873 -3.153 -12.696 1.00 89.19 93 VAL A N 1
ATOM 673 C CA . VAL A 1 93 ? 5.655 -3.585 -11.529 1.00 89.19 93 VAL A CA 1
ATOM 674 C C . VAL A 1 93 ? 6.096 -2.385 -10.691 1.00 89.19 93 VAL A C 1
ATOM 676 O O . VAL A 1 93 ? 6.574 -1.372 -11.206 1.00 89.19 93 VAL A O 1
ATOM 679 N N . VAL A 1 94 ? 5.963 -2.509 -9.380 1.00 91.88 94 VAL A N 1
ATOM 680 C CA . VAL A 1 94 ? 6.473 -1.574 -8.379 1.00 91.88 94 VAL A CA 1
ATOM 681 C C . VAL A 1 94 ? 7.358 -2.333 -7.409 1.00 91.88 94 VAL A C 1
ATOM 683 O O . VAL A 1 94 ? 7.040 -3.447 -6.997 1.00 91.88 94 VAL A O 1
ATOM 686 N N . ARG A 1 95 ? 8.500 -1.742 -7.075 1.00 90.75 95 ARG A N 1
ATOM 687 C CA . ARG A 1 95 ? 9.445 -2.294 -6.111 1.00 90.75 95 ARG A CA 1
ATOM 688 C C . ARG A 1 95 ? 9.328 -1.500 -4.828 1.00 90.75 95 ARG A C 1
ATOM 690 O O . ARG A 1 95 ? 9.506 -0.290 -4.847 1.00 90.75 95 ARG A O 1
ATOM 697 N N . VAL A 1 96 ? 9.004 -2.160 -3.733 1.00 91.38 96 VAL A N 1
ATOM 698 C CA . VAL A 1 96 ? 8.909 -1.529 -2.420 1.00 91.38 96 VAL A CA 1
ATOM 699 C C . VAL A 1 96 ? 10.047 -2.074 -1.582 1.00 91.38 96 VAL A C 1
ATOM 701 O O . VAL A 1 96 ? 10.177 -3.287 -1.431 1.00 91.38 96 VAL A O 1
ATOM 704 N N . THR A 1 97 ? 10.887 -1.181 -1.075 1.00 90.94 97 THR A N 1
ATOM 705 C CA . THR A 1 97 ? 11.914 -1.544 -0.108 1.00 90.94 97 THR A CA 1
ATOM 706 C C . THR A 1 97 ? 11.318 -1.407 1.280 1.00 90.94 97 THR A C 1
ATOM 708 O O . THR A 1 97 ? 10.945 -0.299 1.685 1.00 90.94 97 THR A O 1
ATOM 711 N N . ILE A 1 98 ? 11.220 -2.532 1.983 1.00 90.75 98 ILE A N 1
ATOM 712 C CA . ILE A 1 98 ? 10.685 -2.596 3.337 1.00 90.75 98 ILE A CA 1
ATOM 713 C C . ILE A 1 98 ? 11.789 -2.872 4.354 1.00 90.75 98 ILE A C 1
ATOM 715 O O . ILE A 1 98 ? 12.791 -3.520 4.054 1.00 90.75 98 ILE A O 1
ATOM 719 N N . LEU A 1 99 ? 11.566 -2.399 5.569 1.00 89.19 99 LEU A N 1
ATOM 720 C CA . LEU A 1 99 ? 12.317 -2.720 6.763 1.00 89.19 99 LEU A CA 1
ATOM 721 C C . LEU A 1 99 ? 11.359 -3.459 7.714 1.00 89.19 99 LEU A C 1
ATOM 723 O O . LEU A 1 99 ? 10.427 -2.832 8.228 1.00 89.19 99 LEU A O 1
ATOM 727 N N . PRO A 1 100 ? 11.532 -4.778 7.903 1.00 85.25 100 PRO A N 1
ATOM 728 C CA . PRO A 1 100 ? 10.699 -5.556 8.813 1.00 85.25 100 PRO A CA 1
ATOM 729 C C . PRO A 1 100 ? 10.866 -5.089 10.260 1.00 85.25 100 PRO A C 1
ATOM 731 O O . PRO A 1 100 ? 11.986 -5.059 10.774 1.00 85.25 100 PRO A O 1
ATOM 734 N N . ASP A 1 101 ? 9.758 -4.776 10.925 1.00 71.69 101 ASP A N 1
ATOM 735 C CA . ASP A 1 101 ? 9.758 -4.425 12.345 1.00 71.69 101 ASP A CA 1
ATOM 736 C C . ASP A 1 101 ? 9.805 -5.713 13.190 1.00 71.69 101 ASP A C 1
ATOM 738 O O . ASP A 1 101 ? 9.008 -6.632 12.989 1.00 71.69 101 ASP A O 1
ATOM 742 N N . GLY A 1 102 ? 10.793 -5.836 14.084 1.00 65.38 102 GLY A N 1
ATOM 743 C CA . GLY A 1 102 ? 10.958 -7.009 14.963 1.00 65.38 102 GLY A CA 1
ATOM 744 C C . GLY A 1 102 ? 12.138 -7.948 14.668 1.00 65.38 102 GLY A C 1
ATOM 745 O O . GLY A 1 102 ? 12.276 -8.973 15.334 1.00 65.38 102 GLY A O 1
ATOM 746 N N . LYS A 1 103 ? 13.025 -7.621 13.719 1.00 65.00 103 LYS A N 1
ATOM 747 C CA . LYS A 1 103 ? 14.353 -8.259 13.625 1.00 65.00 103 LYS A CA 1
ATOM 748 C C . LYS A 1 103 ? 15.409 -7.250 14.080 1.00 65.00 103 LYS A C 1
ATOM 750 O O . LYS A 1 103 ? 15.589 -6.240 13.414 1.00 65.00 103 LYS A O 1
ATOM 755 N N . GLU A 1 104 ? 16.152 -7.546 15.153 1.00 57.34 104 GLU A N 1
ATOM 756 C CA . GLU A 1 104 ? 17.242 -6.692 15.692 1.00 57.34 104 GLU A CA 1
ATOM 757 C C . GLU A 1 104 ? 18.378 -6.400 14.685 1.00 57.34 104 GLU A C 1
ATOM 759 O O . GLU A 1 104 ? 19.271 -5.606 14.958 1.00 57.34 104 GLU A O 1
ATOM 764 N N . ASN A 1 105 ? 18.337 -7.009 13.496 1.00 61.00 105 ASN A N 1
ATOM 765 C CA . ASN A 1 105 ? 19.249 -6.751 12.386 1.00 61.00 105 ASN A CA 1
ATOM 766 C C . ASN A 1 105 ? 18.501 -6.791 11.037 1.00 61.00 105 ASN A C 1
ATOM 768 O O . ASN A 1 105 ? 18.871 -7.509 10.105 1.00 61.00 105 ASN A O 1
ATOM 772 N N . ALA A 1 106 ? 17.366 -6.092 10.963 1.00 65.69 106 ALA A N 1
ATOM 773 C CA . ALA A 1 106 ? 16.538 -6.024 9.766 1.00 65.69 106 ALA A CA 1
ATOM 774 C C . ALA A 1 106 ? 17.313 -5.382 8.601 1.00 65.69 106 ALA A C 1
ATOM 776 O O . ALA A 1 106 ? 17.554 -4.178 8.577 1.00 65.69 106 ALA A O 1
ATOM 777 N N 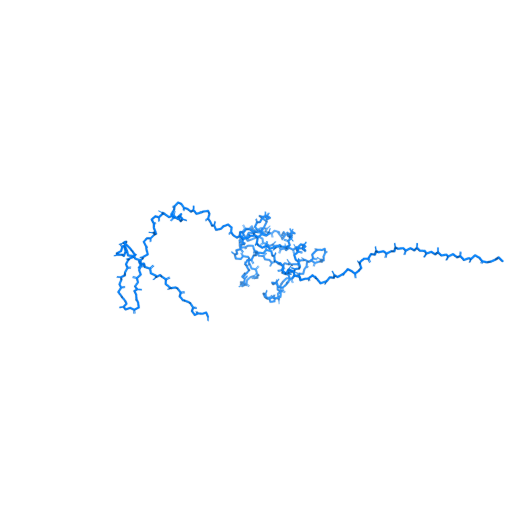. GLN A 1 107 ? 17.714 -6.193 7.620 1.00 75.06 107 GLN A N 1
ATOM 778 C CA . GLN A 1 107 ? 18.223 -5.672 6.354 1.00 75.06 107 GLN A CA 1
ATOM 779 C C . GLN A 1 107 ? 17.044 -5.238 5.476 1.00 75.06 107 GLN A C 1
ATOM 781 O O . GLN A 1 107 ? 16.029 -5.941 5.450 1.00 75.06 107 GLN A O 1
ATOM 786 N N . PRO A 1 108 ? 17.165 -4.122 4.737 1.00 84.38 108 PRO A N 1
ATOM 787 C CA . PRO A 1 108 ? 16.136 -3.713 3.797 1.00 84.38 108 PRO A CA 1
ATOM 788 C C . PRO A 1 108 ? 15.884 -4.788 2.736 1.00 84.38 108 PRO A C 1
ATOM 790 O O . PRO A 1 108 ? 16.795 -5.164 1.996 1.00 84.38 108 PRO A O 1
ATOM 793 N N . GLU A 1 109 ? 14.644 -5.260 2.631 1.00 86.94 109 GLU A N 1
ATOM 794 C CA . GLU A 1 109 ? 14.241 -6.222 1.606 1.00 86.94 109 GLU A CA 1
ATOM 795 C C . GLU A 1 109 ? 13.548 -5.492 0.455 1.00 86.94 109 GLU A C 1
ATOM 797 O O . GLU A 1 109 ? 12.624 -4.704 0.662 1.00 86.94 109 GLU A O 1
ATOM 802 N N . VAL A 1 110 ? 13.993 -5.750 -0.778 1.00 89.25 110 VAL A N 1
ATOM 803 C CA . VAL A 1 110 ? 13.374 -5.188 -1.984 1.00 89.25 110 VAL A CA 1
ATOM 804 C C . VAL A 1 110 ? 12.352 -6.174 -2.531 1.00 89.25 110 VAL A C 1
ATOM 806 O O . VAL A 1 110 ? 12.701 -7.232 -3.055 1.00 89.25 110 VAL A O 1
ATOM 809 N N . ILE A 1 111 ? 11.080 -5.797 -2.466 1.00 89.75 111 ILE A N 1
ATOM 810 C CA . ILE A 1 111 ? 9.964 -6.630 -2.900 1.00 89.75 111 ILE A CA 1
ATOM 811 C C . ILE A 1 111 ? 9.390 -6.066 -4.196 1.00 89.75 111 ILE A C 1
ATOM 813 O O . ILE A 1 111 ? 8.902 -4.939 -4.231 1.00 89.75 111 ILE A O 1
ATOM 817 N N . SER A 1 112 ? 9.403 -6.858 -5.267 1.00 89.88 112 SER A N 1
ATOM 818 C CA . SER A 1 112 ? 8.692 -6.546 -6.508 1.00 89.88 112 SER A CA 1
ATOM 819 C C . SER A 1 112 ? 7.254 -7.062 -6.459 1.00 89.88 112 SER A C 1
ATOM 821 O O . SER A 1 112 ? 7.006 -8.238 -6.197 1.00 89.88 112 SER A O 1
ATOM 823 N N . LEU A 1 113 ? 6.300 -6.173 -6.729 1.00 89.31 113 LEU A N 1
ATOM 824 C CA . LEU A 1 113 ? 4.871 -6.468 -6.775 1.00 89.31 113 LEU A CA 1
ATOM 825 C C . LEU A 1 113 ? 4.274 -5.934 -8.070 1.00 89.31 113 LEU A C 1
ATOM 827 O O . LEU A 1 113 ? 4.662 -4.876 -8.563 1.00 89.31 113 LEU A O 1
ATOM 831 N N . VAL A 1 114 ? 3.307 -6.661 -8.617 1.00 89.25 114 VAL A N 1
ATOM 832 C CA . VAL A 1 114 ? 2.541 -6.218 -9.785 1.00 89.25 114 VAL A CA 1
ATOM 833 C C . VAL A 1 114 ? 1.321 -5.447 -9.296 1.00 89.25 114 VAL A C 1
ATOM 835 O O . VAL A 1 114 ? 0.603 -5.913 -8.412 1.00 89.25 114 VAL A O 1
ATOM 838 N N . ARG A 1 115 ? 1.066 -4.271 -9.873 1.00 89.94 115 ARG A N 1
ATOM 839 C CA . ARG A 1 115 ? -0.147 -3.499 -9.591 1.00 89.94 115 ARG A CA 1
ATOM 840 C C . ARG A 1 115 ? -1.358 -4.196 -10.179 1.00 89.94 115 ARG A C 1
ATOM 842 O O . ARG A 1 115 ? -1.383 -4.525 -11.365 1.00 89.94 115 ARG A O 1
ATOM 849 N N . GLY A 1 116 ? -2.377 -4.365 -9.358 1.00 84.00 116 GLY A N 1
ATOM 850 C CA . GLY A 1 116 ? -3.589 -5.068 -9.734 1.00 84.00 116 GLY A CA 1
ATOM 851 C C . GLY A 1 116 ? -4.792 -4.503 -9.009 1.00 84.00 116 GLY A C 1
ATOM 852 O O . GLY A 1 116 ? -4.671 -3.788 -8.012 1.00 84.00 116 GLY A O 1
ATOM 853 N N . GLU A 1 117 ? -5.963 -4.827 -9.531 1.00 70.56 117 GLU A N 1
ATOM 854 C CA . GLU A 1 117 ? -7.189 -4.630 -8.775 1.00 70.56 117 GLU A CA 1
ATOM 855 C C . GLU A 1 117 ? -7.167 -5.522 -7.543 1.00 70.56 117 GLU A C 1
ATOM 857 O O . GLU A 1 117 ? -6.631 -6.635 -7.554 1.00 70.56 117 GLU A O 1
ATOM 862 N N . ILE A 1 118 ? -7.769 -5.013 -6.478 1.00 69.75 118 ILE A N 1
ATOM 863 C CA . ILE A 1 118 ? -8.100 -5.830 -5.326 1.00 69.75 118 ILE A CA 1
ATOM 864 C C . ILE A 1 118 ? -9.248 -6.707 -5.809 1.00 69.75 118 ILE A C 1
ATOM 866 O O . ILE A 1 118 ? -10.358 -6.213 -6.003 1.00 69.75 118 ILE A O 1
ATOM 870 N N . LYS A 1 119 ? -8.962 -7.985 -6.088 1.00 63.19 119 LYS A N 1
ATOM 871 C CA . LYS A 1 119 ? -10.044 -8.937 -6.315 1.00 63.19 119 LYS A CA 1
ATOM 872 C C . LYS A 1 119 ? -10.793 -9.026 -5.001 1.00 63.19 119 LYS A C 1
ATOM 874 O O . LYS A 1 119 ? -10.186 -9.289 -3.965 1.00 63.19 119 LYS A O 1
ATOM 879 N N . GLU A 1 120 ? -12.064 -8.671 -5.105 1.00 52.03 120 GLU A N 1
ATOM 880 C CA . GLU A 1 120 ? -13.041 -8.521 -4.045 1.00 52.03 120 GLU A CA 1
ATOM 881 C C . GLU A 1 120 ? -12.794 -9.480 -2.884 1.00 52.03 120 GLU A C 1
ATOM 883 O O . GLU A 1 120 ? -12.519 -10.670 -3.066 1.00 52.03 120 GLU A O 1
ATOM 888 N N . ILE A 1 121 ? -12.874 -8.907 -1.685 1.00 44.88 121 ILE A N 1
ATOM 889 C CA . ILE A 1 121 ? -12.910 -9.620 -0.420 1.00 44.88 121 ILE A CA 1
ATOM 890 C C . ILE A 1 121 ? -13.962 -10.709 -0.610 1.00 44.88 121 ILE A C 1
ATOM 892 O O . ILE A 1 121 ? -15.148 -10.403 -0.720 1.00 44.88 121 ILE A O 1
ATOM 896 N N . ALA A 1 122 ? -13.553 -11.977 -0.661 1.00 43.28 122 ALA A N 1
ATOM 897 C CA . ALA A 1 122 ? -14.477 -13.012 -0.251 1.00 43.28 122 ALA A CA 1
ATOM 898 C C . ALA A 1 122 ? -14.863 -12.586 1.164 1.00 43.28 122 ALA A C 1
ATOM 900 O O . ALA A 1 122 ? -14.019 -12.633 2.066 1.00 43.28 122 ALA A O 1
ATOM 901 N N . ALA A 1 123 ? -16.079 -12.045 1.321 1.00 50.69 123 ALA A N 1
ATOM 902 C CA . ALA A 1 123 ? -16.694 -11.876 2.622 1.00 50.69 123 ALA A CA 1
ATOM 903 C C . ALA A 1 123 ? -16.337 -13.139 3.399 1.00 50.69 123 ALA A C 1
ATOM 905 O O . ALA A 1 123 ? -16.424 -14.229 2.817 1.00 50.69 123 ALA A O 1
ATOM 906 N N . ALA A 1 124 ? -15.813 -12.980 4.622 1.00 51.09 124 ALA A N 1
ATOM 907 C CA . ALA A 1 124 ? -15.421 -14.116 5.448 1.00 51.09 124 ALA A CA 1
ATOM 908 C C . ALA A 1 124 ? -16.467 -15.219 5.242 1.00 51.09 124 ALA A C 1
ATOM 910 O O . ALA A 1 124 ? -17.657 -14.876 5.274 1.00 51.09 124 ALA A O 1
ATOM 911 N N . PRO A 1 125 ? -16.055 -16.457 4.887 1.00 51.31 125 PRO A N 1
ATOM 912 C CA . PRO A 1 125 ? -16.998 -17.493 4.485 1.00 51.31 125 PRO A CA 1
ATOM 913 C C . PRO A 1 125 ? -18.128 -17.479 5.505 1.00 51.31 125 PRO A C 1
ATOM 915 O O . PRO A 1 125 ? -17.802 -17.433 6.696 1.00 51.31 125 PRO A O 1
ATOM 918 N N . PRO A 1 126 ? -19.403 -17.389 5.074 1.00 49.38 126 PRO A N 1
ATOM 919 C CA . PRO A 1 126 ? -20.507 -17.222 6.000 1.00 49.38 126 PRO A CA 1
ATOM 920 C C . PRO A 1 126 ? -20.341 -18.281 7.080 1.00 49.38 126 PRO A C 1
ATOM 922 O O . PRO A 1 126 ? -20.375 -19.479 6.799 1.00 49.38 126 PRO A O 1
ATOM 925 N N . THR A 1 127 ? -20.068 -17.839 8.306 1.00 55.75 127 THR A N 1
ATOM 926 C CA . THR A 1 127 ? -20.176 -18.710 9.466 1.00 55.75 127 THR A CA 1
ATOM 927 C C . THR A 1 127 ? -21.611 -19.238 9.475 1.00 55.75 127 THR A C 1
ATOM 929 O O . THR A 1 127 ? -22.506 -18.595 8.924 1.00 55.75 127 THR A O 1
ATOM 932 N N . GLU A 1 128 ? -21.864 -20.414 10.052 1.00 60.12 128 GLU A N 1
ATOM 933 C CA . GLU A 1 128 ? -23.218 -21.007 10.085 1.00 60.12 128 GLU A CA 1
ATOM 934 C C . GLU A 1 128 ? -24.301 -20.030 10.612 1.00 60.12 128 GLU A C 1
ATOM 936 O O . GLU A 1 128 ? -25.478 -20.170 10.295 1.00 60.12 128 GLU A O 1
ATOM 941 N N . GLU A 1 129 ? -23.893 -18.985 11.336 1.00 55.78 129 GLU A N 1
ATOM 942 C CA . GLU A 1 129 ? -24.715 -17.875 11.834 1.00 55.78 129 GLU A CA 1
ATOM 943 C C . GLU A 1 129 ? -25.201 -16.876 10.759 1.00 55.78 129 GLU A C 1
ATOM 945 O O . GLU A 1 129 ? -26.214 -16.214 10.962 1.00 55.78 129 GLU A O 1
ATOM 950 N N . ASN A 1 130 ? -24.538 -16.783 9.601 1.00 56.22 130 ASN A N 1
ATOM 951 C CA . ASN A 1 130 ? -24.798 -15.789 8.545 1.00 56.22 130 ASN A CA 1
ATOM 952 C C . ASN A 1 130 ? -25.365 -16.416 7.258 1.00 56.22 130 ASN A C 1
ATOM 954 O O . ASN A 1 130 ? -25.043 -16.001 6.141 1.00 56.22 130 ASN A O 1
ATOM 958 N N . ARG A 1 131 ? -26.207 -17.445 7.392 1.00 62.53 131 ARG A N 1
ATOM 959 C CA . ARG A 1 131 ? -26.906 -18.090 6.268 1.00 62.53 131 ARG A CA 1
ATOM 960 C C . ARG A 1 131 ? -28.342 -17.576 6.188 1.00 62.53 131 ARG A C 1
ATOM 962 O O . ARG A 1 131 ? -28.971 -17.322 7.212 1.00 62.53 131 ARG A O 1
ATOM 969 N N . VAL A 1 132 ? -28.903 -17.463 4.984 1.00 57.78 132 VAL A N 1
ATOM 970 C CA . VAL A 1 132 ? -30.345 -17.202 4.823 1.00 57.78 132 VAL A CA 1
ATOM 971 C C . VAL A 1 132 ? -31.115 -18.338 5.510 1.00 57.78 132 VAL A C 1
ATOM 973 O O . VAL A 1 132 ? -30.970 -19.496 5.125 1.00 57.78 132 VAL A O 1
ATOM 976 N N . GLY A 1 133 ? -31.885 -18.012 6.553 1.00 66.31 133 GLY A N 1
ATOM 977 C CA . GLY A 1 133 ? -32.582 -18.982 7.409 1.00 66.31 133 GLY A CA 1
ATOM 978 C C . GLY A 1 133 ? -31.902 -19.281 8.754 1.00 66.31 133 GLY A C 1
ATOM 979 O O . GLY A 1 133 ? -32.513 -19.943 9.590 1.00 66.31 133 GLY A O 1
ATOM 980 N N . ALA A 1 134 ? -30.688 -18.780 8.999 1.00 64.75 134 ALA A N 1
ATOM 981 C CA . ALA A 1 134 ? -30.064 -18.828 10.318 1.00 64.75 134 ALA A CA 1
ATOM 982 C C . ALA A 1 134 ? -30.784 -17.888 11.301 1.00 64.75 134 ALA A C 1
ATOM 984 O O . ALA A 1 134 ? -31.352 -16.859 10.918 1.00 64.75 134 ALA A O 1
ATOM 985 N N . THR A 1 135 ? -30.770 -18.244 12.587 1.00 64.69 135 THR A N 1
ATOM 986 C CA . THR A 1 135 ? -31.326 -17.395 13.643 1.00 64.69 135 THR A CA 1
ATOM 987 C C . THR A 1 135 ? -30.539 -16.091 13.695 1.00 64.69 135 THR A C 1
ATOM 989 O O . THR A 1 135 ? -29.373 -16.098 14.074 1.00 64.69 135 THR A O 1
ATOM 992 N N . ALA A 1 136 ? -31.185 -14.975 13.340 1.00 64.69 136 ALA A N 1
ATOM 993 C CA . ALA A 1 136 ? -30.562 -13.657 13.420 1.00 64.69 136 ALA A CA 1
ATOM 994 C C . ALA A 1 136 ? -29.982 -13.419 14.834 1.00 64.69 136 ALA A C 1
ATOM 996 O O . ALA A 1 136 ? -30.722 -13.662 15.805 1.00 64.69 136 ALA A O 1
ATOM 997 N N . PRO A 1 137 ? -28.720 -12.947 14.946 1.00 68.06 137 PRO A N 1
ATOM 998 C CA . PRO A 1 137 ? -28.090 -12.595 16.216 1.00 68.06 137 PRO A CA 1
ATOM 999 C C . PRO A 1 137 ? -28.969 -11.654 17.044 1.00 68.06 137 PRO A C 1
ATOM 1001 O O . PRO A 1 137 ? -29.743 -10.863 16.495 1.00 68.06 137 PRO A O 1
ATOM 1004 N N . GLU A 1 138 ? -28.871 -11.733 18.372 1.00 75.44 138 GLU A N 1
ATOM 1005 C CA . GLU A 1 138 ? -29.610 -10.823 19.250 1.00 75.44 138 GLU A CA 1
ATOM 1006 C C . GLU A 1 138 ? -29.053 -9.403 19.088 1.00 75.44 138 GLU A C 1
ATOM 1008 O O . GLU A 1 138 ? -27.971 -9.081 19.571 1.00 75.44 138 GLU A O 1
ATOM 1013 N N . ILE A 1 139 ? -29.798 -8.546 18.392 1.00 76.69 139 ILE A N 1
ATOM 1014 C CA . ILE A 1 139 ? -29.536 -7.109 18.376 1.00 76.69 139 ILE A CA 1
ATOM 1015 C C . ILE A 1 139 ? -30.323 -6.508 19.538 1.00 76.69 139 ILE A C 1
ATOM 1017 O O . ILE A 1 139 ? -31.557 -6.587 19.577 1.00 76.69 139 ILE A O 1
ATOM 1021 N N . ALA A 1 140 ? -29.587 -5.935 20.485 1.00 79.50 140 ALA A N 1
ATOM 1022 C CA . ALA A 1 140 ? -30.113 -5.144 21.583 1.00 79.50 140 ALA A CA 1
ATOM 1023 C C . ALA A 1 140 ? -29.591 -3.712 21.447 1.00 79.50 140 ALA A C 1
ATOM 1025 O O . ALA A 1 140 ? -28.405 -3.504 21.189 1.00 79.50 140 ALA A O 1
ATOM 1026 N N . GLY A 1 141 ? -30.477 -2.737 21.611 1.00 76.62 141 GLY A N 1
ATOM 1027 C CA . GLY A 1 141 ? -30.147 -1.323 21.492 1.00 76.62 141 GLY A CA 1
ATOM 1028 C C . GLY A 1 141 ? -31.103 -0.458 22.297 1.00 76.62 141 GLY A C 1
ATOM 1029 O O . GLY A 1 141 ? -32.060 -0.951 22.897 1.00 76.62 141 GLY A O 1
ATOM 1030 N N . GLU A 1 142 ? -30.828 0.835 22.317 1.00 77.88 142 GLU A N 1
ATOM 1031 C CA . GLU A 1 142 ? -31.749 1.855 22.807 1.00 77.88 142 GLU A CA 1
ATOM 1032 C C . GLU A 1 142 ? -32.293 2.601 21.588 1.00 77.88 142 GLU A C 1
ATOM 1034 O O . GLU A 1 142 ? -31.548 2.868 20.642 1.00 77.88 142 GLU A O 1
ATOM 1039 N N . ASP A 1 143 ? -33.602 2.848 21.560 1.00 74.81 143 ASP A N 1
ATOM 1040 C CA . ASP A 1 143 ? -34.203 3.703 20.539 1.00 74.81 143 ASP A CA 1
ATOM 1041 C C . ASP A 1 143 ? -33.926 5.191 20.829 1.00 74.81 143 ASP A C 1
ATOM 1043 O O . ASP A 1 143 ? -33.272 5.549 21.811 1.00 74.81 143 ASP A O 1
ATOM 1047 N N . LEU A 1 144 ? -34.415 6.075 19.957 1.00 74.12 144 LEU A N 1
ATOM 1048 C CA . LEU A 1 144 ? -34.237 7.528 20.087 1.00 74.12 144 LEU A CA 1
ATOM 1049 C C . LEU A 1 144 ? -34.882 8.109 21.360 1.00 74.12 144 LEU A C 1
ATOM 1051 O O . LEU A 1 144 ? -34.536 9.217 21.764 1.00 74.12 144 LEU A O 1
ATOM 1055 N N . ASP A 1 145 ? -35.775 7.353 22.001 1.00 81.88 145 ASP A N 1
ATOM 1056 C CA . ASP A 1 145 ? -36.459 7.713 23.241 1.00 81.88 145 ASP A CA 1
ATOM 1057 C C . ASP A 1 145 ? -35.786 7.078 24.479 1.00 81.88 145 ASP A C 1
ATOM 1059 O O . ASP A 1 145 ? -36.298 7.171 25.598 1.00 81.88 145 ASP A O 1
ATOM 1063 N N . GLY A 1 146 ? -34.631 6.420 24.301 1.00 79.62 146 GLY A N 1
ATOM 1064 C CA . GLY A 1 146 ? -33.880 5.748 25.365 1.00 79.62 146 GLY A CA 1
ATOM 1065 C C . GLY A 1 146 ? -34.529 4.449 25.851 1.00 79.62 146 GLY A C 1
ATOM 1066 O O . GLY A 1 146 ? -34.146 3.897 26.888 1.00 79.62 146 GLY A O 1
ATOM 1067 N N . LYS A 1 147 ? -35.530 3.933 25.134 1.00 80.69 147 LYS A N 1
ATOM 1068 C CA . LYS A 1 147 ? -36.178 2.674 25.475 1.00 80.69 147 LYS A CA 1
ATOM 1069 C C . LYS A 1 147 ? -35.347 1.526 24.921 1.00 80.69 147 LYS A C 1
ATOM 1071 O O . LYS A 1 147 ? -35.109 1.391 23.722 1.00 80.69 147 LYS A O 1
ATOM 1076 N N . LYS A 1 148 ? -34.932 0.648 25.831 1.00 82.62 148 LYS A N 1
ATOM 1077 C CA . LYS A 1 148 ? -34.236 -0.591 25.484 1.00 82.62 148 LYS A CA 1
ATOM 1078 C C . LYS A 1 148 ? -35.153 -1.481 24.661 1.00 82.62 148 LYS A C 1
ATOM 1080 O O . LYS A 1 148 ? -36.273 -1.779 25.079 1.00 82.62 148 LYS A O 1
ATOM 1085 N N . PHE A 1 149 ? -34.655 -1.941 23.526 1.00 79.31 149 PHE A N 1
ATOM 1086 C CA . PHE A 1 149 ? -35.336 -2.906 22.684 1.00 79.31 149 PHE A CA 1
ATOM 1087 C C . PHE A 1 149 ? -34.411 -4.078 22.365 1.00 79.31 149 PHE A C 1
ATOM 1089 O O . PHE A 1 149 ? -33.193 -3.927 22.248 1.00 79.31 149 PHE A O 1
ATOM 1096 N N . LYS A 1 150 ? -35.009 -5.259 22.211 1.00 81.12 150 LYS A N 1
ATOM 1097 C CA . LYS A 1 150 ? -34.350 -6.449 21.678 1.00 81.12 150 LYS A CA 1
ATOM 1098 C C . LYS A 1 150 ? -35.105 -6.911 20.445 1.00 81.12 150 LYS A C 1
ATOM 1100 O O . LYS A 1 150 ? -36.332 -6.988 20.463 1.00 81.12 150 LYS A O 1
ATOM 1105 N N . LEU A 1 151 ? -34.402 -7.284 19.377 1.00 73.62 151 LEU A N 1
ATOM 1106 C CA . LEU A 1 151 ? -35.065 -7.831 18.185 1.00 73.62 151 LEU A CA 1
ATOM 1107 C C . LEU A 1 151 ? -35.790 -9.159 18.454 1.00 73.62 151 LEU A C 1
ATOM 1109 O O . LEU A 1 151 ? -36.725 -9.503 17.730 1.00 73.62 151 LEU A O 1
ATOM 1113 N N . SER A 1 152 ? -35.416 -9.884 19.515 1.00 75.62 152 SER A N 1
ATOM 1114 C CA . SER A 1 152 ? -36.156 -11.056 19.998 1.00 75.62 152 SER A CA 1
ATOM 1115 C C . SER A 1 152 ? -37.611 -10.739 20.343 1.00 75.62 152 SER A C 1
ATOM 1117 O O . SER A 1 152 ? -38.484 -11.580 20.140 1.00 75.62 152 SER A O 1
ATOM 1119 N N . ASP A 1 153 ? -37.887 -9.522 20.808 1.00 77.12 153 ASP A N 1
ATOM 1120 C CA . ASP A 1 153 ? -39.216 -9.117 21.276 1.00 77.12 153 ASP A CA 1
ATOM 1121 C C . ASP A 1 153 ? -40.177 -8.858 20.102 1.00 77.12 153 ASP A C 1
ATOM 1123 O O . ASP A 1 153 ? -41.396 -8.786 20.269 1.00 77.12 153 ASP A O 1
ATOM 1127 N N . TYR A 1 154 ? -39.627 -8.765 18.888 1.00 75.69 154 TYR A N 1
ATOM 1128 C CA . TYR A 1 154 ? -40.355 -8.539 17.642 1.00 75.69 154 TYR A CA 1
ATOM 1129 C C . TYR A 1 154 ? -40.395 -9.784 16.741 1.00 75.69 154 TYR A C 1
ATOM 1131 O O . TYR A 1 154 ? -40.769 -9.688 15.571 1.00 75.69 154 TYR A O 1
ATOM 1139 N N . ARG A 1 155 ? -40.056 -10.973 17.266 1.00 67.38 155 ARG A N 1
ATOM 1140 C CA . ARG A 1 155 ? -40.193 -12.245 16.532 1.00 67.38 155 ARG A CA 1
ATOM 1141 C C . ARG A 1 155 ? -41.631 -12.412 16.019 1.00 67.38 155 ARG A C 1
ATOM 1143 O O . ARG A 1 155 ? -42.595 -12.219 16.754 1.00 67.38 155 ARG A O 1
ATOM 1150 N N . GLY A 1 156 ? -41.772 -12.762 14.740 1.00 73.12 156 GLY A N 1
ATOM 1151 C CA . GLY A 1 156 ? -43.073 -12.919 14.076 1.00 73.12 156 GLY A CA 1
ATOM 1152 C C . GLY A 1 156 ? -43.703 -11.620 13.559 1.00 73.12 156 GLY A C 1
ATOM 1153 O O . GLY A 1 156 ? -44.768 -11.675 12.950 1.00 73.12 156 GLY A O 1
ATOM 1154 N N . LYS A 1 157 ? -43.054 -10.463 13.750 1.00 74.19 157 LYS A N 1
ATOM 1155 C CA . LYS A 1 157 ? -43.450 -9.185 13.143 1.00 74.19 157 LYS A CA 1
ATOM 1156 C C . LYS A 1 157 ? -42.484 -8.822 12.018 1.00 74.19 157 LYS A C 1
ATOM 1158 O O . LYS A 1 157 ? -41.296 -9.131 12.086 1.00 74.19 157 LYS A O 1
ATOM 1163 N N . VAL A 1 158 ? -42.993 -8.152 10.985 1.00 73.31 158 VAL A N 1
ATOM 1164 C CA . VAL A 1 158 ? -42.140 -7.536 9.962 1.00 73.31 158 VAL A CA 1
ATOM 1165 C C . VAL A 1 158 ? -41.488 -6.303 10.585 1.00 73.31 158 VAL A C 1
ATOM 1167 O O . VAL A 1 158 ? -42.192 -5.407 11.046 1.00 73.31 158 VAL A O 1
ATOM 1170 N N . VAL A 1 159 ? -40.157 -6.278 10.623 1.00 73.31 159 VAL A N 1
ATOM 1171 C CA . VAL A 1 159 ? -39.359 -5.161 11.144 1.00 73.31 159 VAL A CA 1
ATOM 1172 C C . VAL A 1 159 ? -38.584 -4.555 9.979 1.00 73.31 159 VAL A C 1
ATOM 1174 O O . VAL A 1 159 ? -37.817 -5.256 9.323 1.00 73.31 159 VAL A O 1
ATOM 1177 N N . LEU A 1 160 ? -38.799 -3.266 9.717 1.00 74.69 160 LEU A N 1
ATOM 1178 C CA . LEU A 1 160 ? -37.973 -2.481 8.803 1.00 74.69 160 LEU A CA 1
ATOM 1179 C C . LEU A 1 160 ? -36.834 -1.864 9.617 1.00 74.69 160 LEU A C 1
ATOM 1181 O O . LEU A 1 160 ? -37.095 -1.148 10.581 1.00 74.69 160 LEU A O 1
ATOM 1185 N N . ILE A 1 161 ? -35.593 -2.162 9.243 1.00 71.19 161 ILE A N 1
ATOM 1186 C CA . ILE A 1 161 ? -34.401 -1.562 9.845 1.00 71.19 161 ILE A CA 1
ATOM 1187 C C . ILE A 1 161 ? -33.822 -0.605 8.809 1.00 71.19 161 ILE A C 1
ATOM 1189 O O . ILE A 1 161 ? -33.386 -1.045 7.747 1.00 71.19 161 ILE A O 1
ATOM 1193 N N . ASP A 1 162 ? -33.867 0.686 9.115 1.00 69.75 162 ASP A N 1
ATOM 1194 C CA . ASP A 1 162 ? -33.322 1.751 8.280 1.00 69.75 162 ASP A CA 1
ATOM 1195 C C . ASP A 1 162 ? -32.029 2.270 8.918 1.00 69.75 162 ASP A C 1
ATOM 1197 O O . ASP A 1 162 ? -32.014 2.614 10.102 1.00 69.75 162 ASP A O 1
ATOM 1201 N N . PHE A 1 163 ? -30.934 2.276 8.159 1.00 71.00 163 PHE A N 1
ATOM 1202 C CA . PHE A 1 163 ? -29.646 2.801 8.606 1.00 71.00 163 PHE A CA 1
ATOM 1203 C C . PHE A 1 163 ? -29.350 4.070 7.813 1.00 71.00 163 PHE A C 1
ATOM 1205 O O . PHE A 1 163 ? -29.183 4.005 6.594 1.00 71.00 163 PHE A O 1
ATOM 1212 N N . TRP A 1 164 ? -29.213 5.205 8.498 1.00 64.38 164 TRP A N 1
ATOM 1213 C CA . TRP A 1 164 ? -28.665 6.424 7.908 1.00 64.38 164 TRP A CA 1
ATOM 1214 C C . TRP A 1 164 ? -27.328 6.771 8.566 1.00 64.38 164 TRP A C 1
ATOM 1216 O O . TRP A 1 164 ? -27.090 6.456 9.731 1.00 64.38 164 TRP A O 1
ATOM 1226 N N . GLY A 1 165 ? -26.450 7.418 7.807 1.00 47.91 165 GLY A N 1
ATOM 1227 C CA . GLY A 1 165 ? -25.202 7.981 8.304 1.00 47.91 165 GLY A CA 1
ATOM 1228 C C . GLY A 1 165 ? -24.960 9.319 7.628 1.00 47.91 165 GLY A C 1
ATOM 1229 O O . GLY A 1 165 ? -24.975 9.405 6.401 1.00 47.91 165 GLY A O 1
ATOM 1230 N N . ASP A 1 166 ? -24.779 10.356 8.427 1.00 52.03 166 ASP A N 1
ATOM 1231 C CA . ASP A 1 166 ? -24.207 11.628 8.022 1.00 52.03 166 ASP A CA 1
ATOM 1232 C C . ASP A 1 166 ? -22.677 11.496 8.035 1.00 52.03 166 ASP A C 1
ATOM 1234 O O . ASP A 1 166 ? -22.071 11.131 9.043 1.00 52.03 166 ASP A O 1
ATOM 1238 N N . TRP A 1 167 ? -22.069 11.693 6.865 1.00 52.44 167 TRP A N 1
ATOM 1239 C CA . TRP A 1 167 ? -20.621 11.637 6.655 1.00 52.44 167 TRP A CA 1
ATOM 1240 C C . TRP A 1 167 ? -19.981 13.024 6.707 1.00 52.44 167 TRP A C 1
ATOM 1242 O O . TRP A 1 167 ? -20.641 14.010 6.304 1.00 52.44 167 TRP A O 1
#

Radius of gyration: 26.99 Å; chains: 1; bounding box: 63×35×97 Å

pLDDT: mean 74.44, std 17.11, range [34.53, 93.31]

Foldseek 3Di:
DDDDDDDDDPDDDDPPPPPDPQPWFFQQFDWDQDPVAIFTQQHDPQGQCVVVVPDGGGKHWQWKDWAPGDTHGCVPPDPVVVRVSRIDGAQTKMWTFIFDPPDPDTDTDIDITGTHDRPDPPPPPDDQCRDDVHDPPWDWDAPPVRDIDTVVVQPPHDDDDDDDDDD